Protein AF-X1N0P7-F1 (afdb_monomer_lite)

Structure (mmCIF, N/CA/C/O backbone):
data_AF-X1N0P7-F1
#
_entry.id   AF-X1N0P7-F1
#
loop_
_atom_site.group_PDB
_atom_site.id
_atom_site.type_symbol
_atom_site.label_atom_id
_atom_site.label_alt_id
_atom_site.label_comp_id
_atom_site.label_asym_id
_atom_site.label_entity_id
_atom_site.label_seq_id
_atom_site.pdbx_PDB_ins_code
_atom_site.Cartn_x
_atom_site.Cartn_y
_atom_site.Cartn_z
_atom_site.occupancy
_atom_site.B_iso_or_equiv
_atom_site.auth_seq_id
_atom_site.auth_comp_id
_atom_site.auth_asym_id
_atom_site.auth_atom_id
_atom_site.pdbx_PDB_model_num
ATOM 1 N N . MET A 1 1 ? 19.538 10.844 -21.744 1.00 64.75 1 MET A N 1
ATOM 2 C CA . MET A 1 1 ? 18.570 10.110 -20.886 1.00 64.75 1 MET A CA 1
ATOM 3 C C . MET A 1 1 ? 17.955 8.938 -21.643 1.00 64.75 1 MET A C 1
ATOM 5 O O . MET A 1 1 ? 18.101 7.815 -21.186 1.00 64.75 1 MET A O 1
ATOM 9 N N . ILE A 1 2 ? 17.375 9.181 -22.823 1.00 74.88 2 ILE A N 1
ATOM 10 C CA . ILE A 1 2 ? 16.793 8.147 -23.698 1.00 74.88 2 ILE A CA 1
ATOM 11 C C . ILE A 1 2 ? 17.820 7.072 -24.107 1.00 74.88 2 ILE A C 1
ATOM 13 O O . ILE A 1 2 ? 17.529 5.884 -24.016 1.00 74.88 2 ILE A O 1
ATOM 17 N N . GLU A 1 3 ? 19.061 7.457 -24.424 1.00 84.56 3 GLU A N 1
ATOM 18 C CA . GLU A 1 3 ? 20.134 6.499 -24.760 1.00 84.56 3 GLU A CA 1
ATOM 19 C C . GLU A 1 3 ? 20.413 5.460 -23.659 1.00 84.56 3 GLU A C 1
ATOM 21 O O . GLU A 1 3 ? 20.729 4.312 -23.956 1.00 84.56 3 GLU A O 1
ATOM 26 N N . LYS A 1 4 ? 20.243 5.822 -22.377 1.00 84.81 4 LYS A N 1
ATOM 27 C C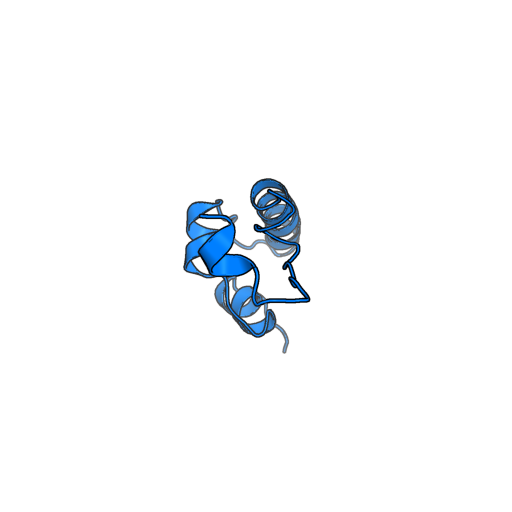A . LYS A 1 4 ? 20.508 4.911 -21.247 1.00 84.81 4 LYS A CA 1
ATOM 28 C C . LYS A 1 4 ? 19.460 3.802 -21.106 1.00 84.81 4 LYS A C 1
ATOM 30 O O . LYS A 1 4 ? 19.760 2.766 -20.512 1.00 84.81 4 LYS A O 1
ATOM 35 N N . ILE A 1 5 ? 18.252 4.011 -21.630 1.00 91.75 5 ILE A N 1
ATOM 36 C CA . ILE A 1 5 ? 17.131 3.064 -21.527 1.00 91.75 5 ILE A CA 1
ATOM 37 C C . ILE A 1 5 ? 16.830 2.342 -22.846 1.00 91.75 5 ILE A C 1
ATOM 39 O O . ILE A 1 5 ? 16.130 1.336 -22.827 1.00 91.75 5 ILE A O 1
ATOM 43 N N . ALA A 1 6 ? 17.430 2.778 -23.960 1.00 91.12 6 ALA A N 1
ATOM 44 C CA . ALA A 1 6 ? 17.220 2.231 -25.305 1.00 91.12 6 ALA A CA 1
ATOM 45 C C . ALA A 1 6 ? 17.511 0.721 -25.447 1.00 91.12 6 ALA A C 1
ATOM 47 O O . ALA A 1 6 ? 17.019 0.083 -26.372 1.00 91.12 6 ALA A O 1
ATOM 48 N N . LYS A 1 7 ? 18.289 0.130 -24.528 1.00 94.94 7 LYS A N 1
ATOM 49 C CA . LYS A 1 7 ? 18.593 -1.312 -24.509 1.00 94.94 7 LYS A CA 1
ATOM 50 C C . LYS A 1 7 ? 17.445 -2.198 -24.004 1.00 94.94 7 LYS A C 1
ATOM 52 O O . LYS A 1 7 ? 17.495 -3.411 -24.198 1.00 94.94 7 LYS A O 1
ATOM 57 N N . TYR A 1 8 ? 16.444 -1.634 -23.328 1.00 94.50 8 TYR A N 1
ATOM 58 C CA . TYR A 1 8 ? 15.323 -2.396 -22.777 1.00 94.50 8 TYR A CA 1
ATOM 59 C C . TYR A 1 8 ? 14.154 -2.425 -23.765 1.00 94.50 8 TYR A C 1
ATOM 61 O O . TYR A 1 8 ? 13.712 -1.387 -24.244 1.00 94.50 8 TYR A O 1
ATOM 69 N N . LYS A 1 9 ? 13.636 -3.625 -24.053 1.00 95.50 9 LYS A N 1
ATOM 70 C CA . LYS A 1 9 ? 12.502 -3.824 -24.978 1.00 95.50 9 LYS A CA 1
ATOM 71 C C . LYS A 1 9 ? 11.134 -3.725 -24.305 1.00 95.50 9 LYS A C 1
ATOM 73 O O . LYS A 1 9 ? 10.132 -3.516 -24.980 1.00 95.50 9 LYS A O 1
ATOM 78 N N . HIS A 1 10 ? 11.095 -3.904 -22.989 1.00 95.50 10 HIS A N 1
ATOM 79 C CA . HIS A 1 10 ? 9.868 -3.935 -22.209 1.00 95.50 10 HIS A CA 1
ATOM 80 C C . HIS A 1 10 ? 10.037 -3.100 -20.949 1.00 95.50 10 HIS A C 1
ATOM 82 O O . HIS A 1 10 ? 11.120 -3.057 -20.363 1.00 95.50 10 HIS A O 1
ATOM 88 N N . VAL A 1 11 ? 8.942 -2.472 -20.534 1.00 93.38 11 VAL A N 1
ATOM 89 C CA . VAL A 1 11 ? 8.821 -1.787 -19.252 1.00 93.38 11 VAL A CA 1
ATOM 90 C C . VAL A 1 11 ? 7.596 -2.359 -18.561 1.00 93.38 11 VAL A C 1
ATOM 92 O O . VAL A 1 11 ? 6.533 -2.456 -19.172 1.00 93.38 11 VAL A O 1
ATOM 95 N N . ILE A 1 12 ? 7.765 -2.766 -17.310 1.00 95.44 12 ILE A N 1
ATOM 96 C CA . ILE A 1 12 ? 6.683 -3.264 -16.466 1.00 95.44 12 ILE A CA 1
ATOM 97 C C . ILE A 1 12 ? 6.447 -2.202 -15.404 1.00 95.44 12 ILE A C 1
ATOM 99 O O . ILE A 1 12 ? 7.391 -1.768 -14.744 1.00 95.44 12 ILE A O 1
ATOM 103 N N . TRP A 1 13 ? 5.196 -1.784 -15.271 1.00 96.19 13 TRP A N 1
ATOM 104 C CA . TRP A 1 13 ? 4.775 -0.801 -14.288 1.00 96.19 13 TRP A CA 1
ATOM 105 C C . TRP A 1 13 ? 3.900 -1.479 -13.248 1.00 96.19 13 TRP A C 1
ATOM 107 O O . TRP A 1 13 ? 3.045 -2.295 -13.593 1.00 96.19 13 TRP A O 1
ATOM 117 N N . ASP A 1 14 ? 4.116 -1.119 -11.989 1.00 93.69 14 ASP A N 1
ATOM 118 C CA . ASP A 1 14 ? 3.141 -1.390 -10.943 1.00 93.69 14 ASP A CA 1
ATOM 119 C C . ASP A 1 14 ? 1.949 -0.425 -11.073 1.00 93.69 14 ASP A C 1
ATOM 121 O O . ASP A 1 14 ? 2.020 0.595 -11.763 1.00 93.69 14 ASP A O 1
ATOM 125 N N . TRP A 1 15 ? 0.840 -0.737 -10.418 1.00 94.31 15 TRP A N 1
ATOM 126 C CA . TRP A 1 15 ? -0.360 0.091 -10.434 1.00 94.31 15 TRP A CA 1
ATOM 127 C C . TRP A 1 15 ? -0.318 1.139 -9.323 1.00 94.31 15 TRP A C 1
ATOM 129 O O . TRP A 1 15 ? -0.199 2.338 -9.601 1.00 94.31 15 TRP A O 1
ATOM 139 N N . ASN A 1 16 ? -0.416 0.678 -8.073 1.00 90.31 16 ASN A N 1
ATOM 140 C CA . ASN A 1 16 ? -0.590 1.519 -6.891 1.00 90.31 16 ASN A CA 1
ATOM 141 C C . ASN A 1 16 ? 0.676 2.345 -6.634 1.00 90.31 16 ASN A C 1
ATOM 143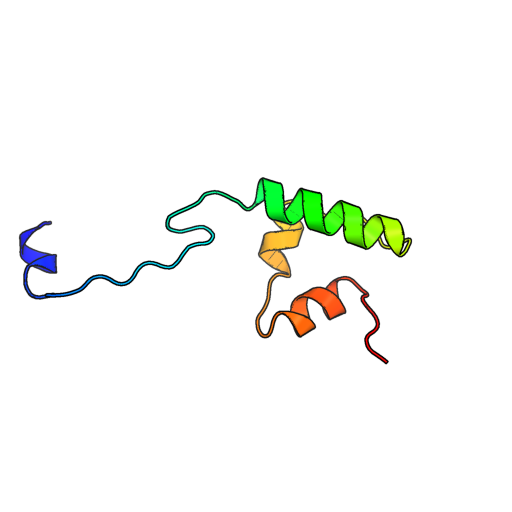 O O . ASN A 1 16 ? 1.787 1.824 -6.604 1.00 90.31 16 ASN A O 1
ATOM 147 N N . GLY A 1 17 ? 0.529 3.660 -6.490 1.00 87.56 17 GLY A N 1
ATOM 148 C CA . GLY A 1 17 ? 1.650 4.582 -6.295 1.00 87.56 17 GLY A CA 1
ATOM 149 C C . GLY A 1 17 ? 2.611 4.735 -7.485 1.00 87.56 17 GLY A C 1
ATOM 150 O O . GLY A 1 17 ? 3.535 5.539 -7.388 1.00 87.56 17 GLY A O 1
ATOM 151 N N . THR A 1 18 ? 2.399 4.016 -8.597 1.00 93.94 18 THR A N 1
ATOM 152 C CA . THR A 1 18 ? 3.231 4.096 -9.813 1.00 93.94 18 THR A CA 1
ATOM 153 C C . THR A 1 18 ? 2.453 4.696 -10.983 1.00 93.94 18 THR A C 1
ATOM 155 O O . THR A 1 18 ? 2.778 5.791 -11.435 1.00 93.94 18 THR A O 1
ATOM 158 N N . LEU A 1 19 ? 1.401 4.021 -11.458 1.00 96.31 19 LEU A N 1
ATOM 159 C CA . LEU A 1 19 ? 0.506 4.564 -12.488 1.00 96.31 19 LEU A CA 1
ATOM 160 C C . LEU A 1 19 ? -0.640 5.380 -11.883 1.00 96.31 19 LEU A C 1
ATOM 162 O O . LEU A 1 19 ? -1.186 6.262 -12.545 1.00 96.31 19 LEU A O 1
ATOM 166 N N . ILE A 1 20 ? -1.019 5.078 -10.639 1.00 95.75 20 ILE A N 1
ATOM 167 C CA . ILE A 1 20 ? -2.182 5.667 -9.974 1.00 95.75 20 ILE A CA 1
ATOM 168 C C . ILE A 1 20 ? -1.776 6.215 -8.605 1.00 95.75 20 ILE A C 1
ATOM 170 O O . ILE A 1 20 ? -1.181 5.510 -7.796 1.00 95.75 20 ILE A O 1
ATOM 174 N N . ASN A 1 21 ? -2.142 7.468 -8.324 1.00 94.38 21 ASN A N 1
ATOM 175 C CA . ASN A 1 21 ? -1.987 8.072 -6.999 1.00 94.38 21 ASN A CA 1
ATOM 176 C C . ASN A 1 21 ? -3.245 7.837 -6.146 1.00 94.38 21 ASN A C 1
ATOM 178 O O . ASN A 1 21 ? -4.178 8.643 -6.143 1.00 94.38 21 ASN A O 1
ATOM 182 N N . ASP A 1 22 ? -3.276 6.713 -5.441 1.00 95.12 22 ASP A N 1
ATOM 183 C CA . ASP A 1 22 ? -4.472 6.157 -4.804 1.00 95.12 22 ASP A CA 1
ATOM 184 C C . ASP A 1 22 ? -4.387 6.037 -3.276 1.00 95.12 22 ASP A C 1
ATOM 186 O O . ASP A 1 22 ? -5.340 5.585 -2.642 1.00 95.12 22 ASP A O 1
ATOM 190 N N . VAL A 1 23 ? -3.292 6.490 -2.655 1.00 95.12 23 VAL A N 1
ATOM 191 C CA . VAL A 1 23 ? -3.081 6.375 -1.198 1.00 95.12 23 VAL A CA 1
ATOM 192 C C . VAL A 1 23 ? -4.252 6.953 -0.398 1.00 95.12 23 VAL A C 1
ATOM 194 O O . VAL A 1 23 ? -4.678 6.366 0.595 1.00 95.12 23 VAL A O 1
ATOM 197 N N . TRP A 1 24 ? -4.804 8.087 -0.836 1.00 95.75 24 TRP 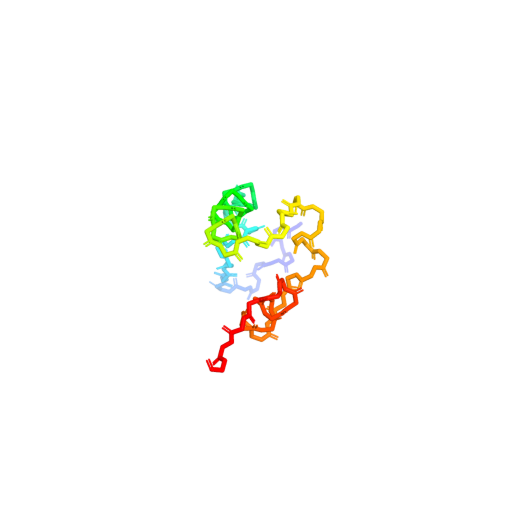A N 1
ATOM 198 C CA . TRP A 1 24 ? -5.947 8.721 -0.174 1.00 95.75 24 TRP A CA 1
ATOM 199 C C . TRP A 1 24 ? -7.186 7.811 -0.157 1.00 95.75 24 TRP A C 1
ATOM 201 O O . TRP A 1 24 ? -7.903 7.766 0.844 1.00 95.75 24 TRP A O 1
ATOM 211 N N . LEU A 1 25 ? -7.416 7.061 -1.239 1.00 96.44 25 LEU A N 1
ATOM 212 C CA . LEU A 1 25 ? -8.568 6.178 -1.392 1.00 96.44 25 LEU A CA 1
ATOM 213 C C . LEU A 1 25 ? -8.400 4.927 -0.533 1.00 96.44 25 LEU A C 1
ATOM 215 O O . LEU A 1 25 ? -9.339 4.518 0.148 1.00 96.44 25 LEU A O 1
ATOM 219 N N . VAL A 1 26 ? -7.195 4.352 -0.515 1.00 95.62 26 VAL A N 1
ATOM 220 C CA . VAL A 1 26 ? -6.880 3.193 0.331 1.00 95.62 26 VAL A CA 1
ATOM 221 C C . VAL A 1 26 ? -7.088 3.532 1.808 1.00 95.62 26 VAL A C 1
ATOM 223 O O . VAL A 1 26 ? -7.736 2.769 2.524 1.00 95.62 26 VAL A O 1
ATOM 226 N N . VAL A 1 27 ? -6.622 4.701 2.258 1.00 97.75 27 VAL A N 1
ATOM 227 C CA . VAL A 1 27 ? -6.811 5.166 3.642 1.00 97.75 27 VAL A CA 1
ATOM 228 C C . VAL A 1 27 ? -8.293 5.373 3.975 1.00 97.75 27 VAL A C 1
ATOM 230 O O . VAL A 1 27 ? -8.738 4.952 5.044 1.00 97.75 27 VAL A O 1
ATOM 233 N N . ASP A 1 28 ? -9.087 5.966 3.077 1.00 98.50 28 ASP A N 1
ATOM 234 C CA . ASP A 1 28 ? -10.534 6.135 3.288 1.00 98.50 28 ASP A CA 1
ATOM 235 C C . ASP A 1 28 ? -1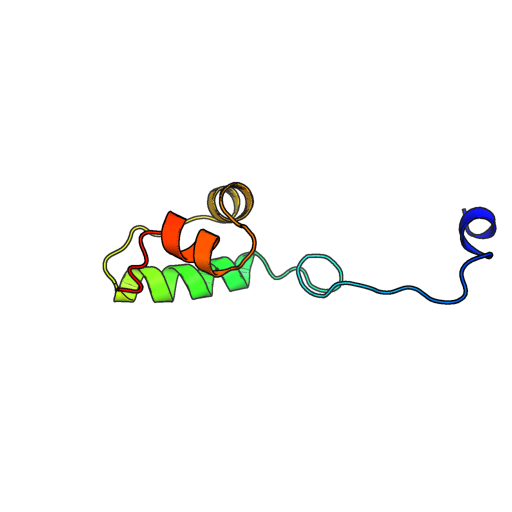1.259 4.784 3.418 1.00 98.50 28 ASP A C 1
ATOM 237 O O . ASP A 1 28 ? -12.028 4.563 4.361 1.00 98.50 28 ASP A O 1
ATOM 241 N N . ILE A 1 29 ? -10.970 3.843 2.515 1.00 97.94 29 ILE A N 1
ATOM 242 C CA . ILE A 1 29 ? -11.524 2.484 2.562 1.00 97.94 29 ILE A CA 1
ATOM 243 C C . ILE A 1 29 ? -11.124 1.793 3.867 1.00 97.94 29 ILE A C 1
ATOM 245 O O . ILE A 1 29 ? -11.984 1.235 4.557 1.00 97.94 29 ILE A O 1
ATOM 249 N N . MET A 1 30 ? -9.849 1.873 4.250 1.00 98.00 30 MET A N 1
ATOM 250 C CA . MET A 1 30 ? -9.357 1.233 5.463 1.00 98.00 30 MET A CA 1
ATOM 251 C C . MET A 1 30 ? -10.028 1.802 6.710 1.00 98.00 30 MET A C 1
ATOM 253 O O . MET A 1 30 ? -10.515 1.052 7.551 1.00 98.00 30 MET A O 1
ATOM 257 N N . ASN A 1 31 ? -10.166 3.123 6.797 1.00 98.62 31 ASN A N 1
ATOM 258 C CA . ASN A 1 31 ? -10.842 3.780 7.911 1.00 98.62 31 ASN A CA 1
ATOM 259 C C . ASN A 1 31 ? -12.321 3.399 8.026 1.00 98.62 31 ASN A C 1
ATOM 261 O O . ASN A 1 31 ? -12.854 3.329 9.138 1.00 98.62 31 ASN A O 1
ATOM 265 N N . LYS A 1 32 ? -12.997 3.097 6.910 1.00 98.69 32 LYS A N 1
ATOM 266 C CA . LYS A 1 32 ? -14.349 2.512 6.936 1.00 98.69 32 LYS A CA 1
ATOM 267 C C . LYS A 1 32 ? -14.332 1.087 7.492 1.00 98.69 32 LYS A C 1
ATOM 269 O O . LYS A 1 32 ? -15.231 0.732 8.253 1.00 98.69 32 LYS A O 1
ATOM 274 N N . MET A 1 33 ? -13.335 0.274 7.145 1.00 98.06 33 MET A N 1
ATOM 275 C CA . MET A 1 33 ? -13.193 -1.099 7.650 1.00 98.06 33 MET A CA 1
ATOM 276 C C . MET A 1 33 ? -12.828 -1.153 9.139 1.00 98.06 33 MET A C 1
ATOM 278 O O . MET A 1 33 ? -13.411 -1.963 9.863 1.00 98.06 33 MET A O 1
ATOM 282 N N . LEU A 1 34 ? -11.923 -0.279 9.586 1.00 98.25 34 LEU A N 1
ATOM 283 C CA . LEU A 1 34 ? -11.495 -0.112 10.979 1.00 98.25 34 LEU A CA 1
ATOM 284 C C . LEU A 1 34 ? -12.664 0.339 11.855 1.00 98.25 34 LEU A C 1
ATOM 286 O O . LEU A 1 34 ? -12.968 -0.294 12.866 1.00 98.25 34 LEU A O 1
ATOM 290 N N . LYS A 1 35 ? -13.420 1.349 11.398 1.00 98.38 35 LYS A N 1
ATOM 291 C CA . LYS A 1 35 ? -14.617 1.836 12.098 1.00 98.38 35 LYS A CA 1
ATOM 292 C C . LYS A 1 35 ? -15.640 0.725 12.345 1.00 98.38 35 LYS A C 1
ATOM 294 O O . LYS A 1 35 ? -16.200 0.659 13.431 1.00 98.38 35 LYS A O 1
ATOM 299 N N . LYS A 1 36 ? -15.877 -0.162 11.368 1.00 97.88 36 LYS A N 1
ATOM 300 C CA . LYS A 1 36 ? -16.811 -1.298 11.524 1.00 97.88 36 LYS A CA 1
ATOM 301 C C . LYS A 1 36 ? -16.393 -2.291 12.618 1.00 97.88 36 LYS A C 1
ATOM 303 O O . LYS A 1 36 ? -17.231 -3.063 13.063 1.00 97.88 36 LYS A O 1
ATOM 308 N N . ARG A 1 37 ? -15.120 -2.285 13.021 1.00 96.69 37 ARG A N 1
ATOM 309 C CA . ARG A 1 37 ? -14.525 -3.181 14.024 1.00 96.69 37 ARG A CA 1
ATOM 310 C C . ARG A 1 37 ? -14.183 -2.468 15.334 1.00 96.69 37 ARG A C 1
ATOM 312 O O . ARG A 1 37 ? -13.539 -3.062 16.184 1.00 96.69 37 ARG A O 1
ATOM 319 N N . ASN A 1 38 ? -14.596 -1.207 15.493 1.00 97.56 38 ASN A N 1
ATOM 320 C CA . ASN A 1 38 ?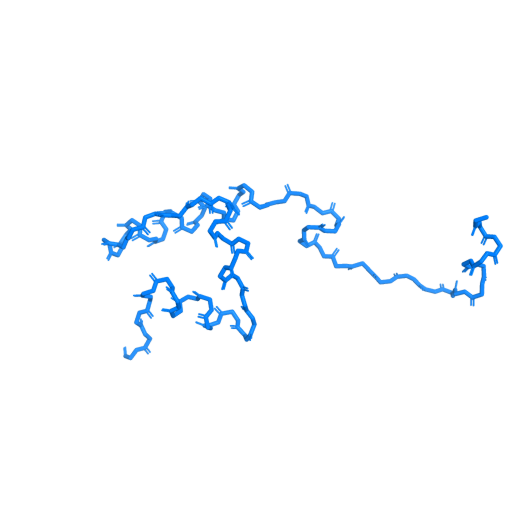 -14.201 -0.347 16.616 1.00 97.56 38 ASN A CA 1
ATOM 321 C C . ASN A 1 38 ? -12.673 -0.210 16.781 1.00 97.56 38 ASN A C 1
ATOM 323 O O . ASN A 1 38 ? -12.185 -0.018 17.890 1.00 97.56 38 ASN A O 1
ATOM 327 N N . LEU A 1 39 ? -11.923 -0.290 15.677 1.00 97.94 39 LEU A N 1
ATOM 328 C CA . LEU A 1 39 ? -10.475 -0.086 15.661 1.00 97.94 39 LEU A CA 1
ATOM 329 C C . LEU A 1 39 ? -10.131 1.388 15.368 1.00 97.94 39 LEU A C 1
ATOM 331 O O . LEU A 1 39 ? -10.912 2.069 14.685 1.00 97.94 39 LEU A O 1
ATOM 335 N N . PRO A 1 40 ? -8.980 1.896 15.856 1.00 97.94 40 PRO A N 1
ATOM 336 C CA . PRO A 1 40 ? -8.528 3.257 15.576 1.00 97.94 40 PRO A CA 1
ATOM 337 C C . PRO A 1 40 ? -8.385 3.506 14.075 1.00 97.94 40 PRO A C 1
ATOM 339 O O . PRO A 1 40 ? -7.977 2.620 13.329 1.00 97.94 40 PRO A O 1
ATOM 342 N N . LYS A 1 41 ? -8.726 4.717 13.632 1.00 98.31 41 LYS A N 1
ATOM 343 C CA . LYS A 1 41 ? -8.458 5.168 12.261 1.00 98.31 41 LYS A CA 1
ATOM 344 C C . LYS A 1 41 ? -6.980 5.506 12.092 1.00 98.31 41 LYS A C 1
ATOM 346 O O . LYS A 1 41 ? -6.338 5.874 13.068 1.00 98.31 41 LYS A O 1
ATOM 351 N N . ILE A 1 42 ? -6.515 5.466 10.849 1.00 98.44 42 ILE A N 1
ATOM 352 C CA . ILE A 1 42 ? -5.164 5.858 10.455 1.00 98.44 42 ILE A CA 1
ATOM 353 C C . ILE A 1 42 ? -5.171 7.022 9.465 1.00 98.44 42 ILE A C 1
ATOM 355 O O . ILE A 1 42 ? -6.150 7.236 8.738 1.00 98.44 42 ILE A O 1
ATOM 359 N N . ASP A 1 43 ? -4.060 7.739 9.381 1.00 98.38 43 ASP A N 1
ATOM 360 C CA . ASP A 1 43 ? -3.782 8.677 8.299 1.00 98.38 43 ASP A CA 1
ATOM 361 C C . ASP A 1 43 ? -2.862 8.080 7.210 1.00 98.38 43 ASP A C 1
ATOM 363 O O . ASP A 1 43 ? -2.460 6.914 7.234 1.00 98.38 43 ASP A O 1
ATOM 367 N N . SER A 1 44 ? -2.550 8.886 6.189 1.00 96.94 44 SER A N 1
ATOM 368 C CA . SER A 1 44 ? -1.684 8.445 5.086 1.00 96.94 44 SER A CA 1
ATOM 369 C C . SER A 1 44 ? -0.219 8.243 5.479 1.00 96.94 44 SER A C 1
ATOM 371 O O . SER A 1 44 ? 0.496 7.514 4.788 1.00 96.94 44 SER A O 1
ATOM 373 N N . LYS A 1 45 ? 0.254 8.911 6.536 1.00 97.62 45 LYS A N 1
ATOM 374 C CA . LYS A 1 45 ? 1.615 8.756 7.049 1.00 97.62 45 LYS A CA 1
ATOM 375 C C . LYS A 1 45 ? 1.724 7.406 7.748 1.00 97.62 45 LYS A C 1
ATOM 377 O O . LYS A 1 45 ? 2.562 6.608 7.343 1.00 97.62 45 LYS A O 1
ATOM 382 N N . GLU A 1 46 ? 0.819 7.124 8.677 1.00 97.69 46 GLU A N 1
ATOM 383 C CA . GLU A 1 46 ? 0.746 5.841 9.377 1.00 97.69 46 GLU A CA 1
ATOM 384 C C . GLU A 1 46 ? 0.576 4.687 8.386 1.00 97.69 46 GLU A C 1
ATOM 386 O O . GLU A 1 46 ? 1.320 3.713 8.457 1.00 97.69 46 GLU A O 1
ATOM 391 N N . TYR A 1 47 ? -0.320 4.825 7.396 1.00 96.94 47 TYR A N 1
ATOM 392 C CA . TYR A 1 47 ? -0.480 3.845 6.316 1.00 96.94 47 TYR A CA 1
ATOM 393 C C . TYR A 1 47 ? 0.857 3.482 5.658 1.00 96.94 47 TYR A C 1
ATOM 395 O O . TYR A 1 47 ? 1.178 2.302 5.552 1.00 96.94 47 TYR A O 1
ATOM 403 N N . ARG A 1 48 ? 1.652 4.480 5.247 1.00 95.00 48 ARG A N 1
ATOM 404 C CA . ARG A 1 48 ? 2.949 4.255 4.589 1.00 95.00 48 ARG A CA 1
ATOM 405 C C . ARG A 1 48 ? 3.987 3.618 5.512 1.00 95.00 48 ARG A C 1
ATOM 407 O O . ARG A 1 48 ? 4.835 2.883 5.022 1.00 95.00 48 ARG A O 1
ATOM 414 N N . GLU A 1 49 ? 3.935 3.902 6.809 1.00 96.94 49 GLU A N 1
ATOM 415 C CA . GLU A 1 49 ? 4.878 3.360 7.795 1.00 96.94 49 GLU A CA 1
ATOM 416 C C . GLU A 1 49 ? 4.610 1.884 8.113 1.00 96.94 49 GLU A C 1
ATOM 418 O O . GLU A 1 49 ? 5.550 1.119 8.330 1.00 96.94 49 GLU A O 1
ATOM 423 N N . ILE A 1 50 ? 3.340 1.469 8.134 1.00 96.62 50 ILE A N 1
ATOM 424 C CA . ILE A 1 50 ? 2.962 0.114 8.563 1.00 96.62 50 ILE A CA 1
ATOM 425 C C . ILE A 1 50 ? 2.652 -0.844 7.407 1.00 96.62 50 ILE A C 1
ATOM 427 O O . ILE A 1 50 ? 2.640 -2.059 7.642 1.00 96.62 50 ILE A O 1
ATOM 431 N N . PHE A 1 51 ? 2.375 -0.328 6.200 1.00 95.06 51 PHE A N 1
ATOM 432 C CA . PHE A 1 51 ? 2.058 -1.137 5.021 1.00 95.06 51 PHE A CA 1
ATOM 433 C C . PHE A 1 51 ? 3.158 -2.165 4.752 1.00 95.06 51 PHE A C 1
ATOM 435 O O . PHE A 1 51 ? 4.348 -1.863 4.811 1.00 95.06 51 PHE A O 1
ATOM 442 N N . ASP A 1 52 ? 2.748 -3.408 4.516 1.00 94.94 52 ASP A N 1
ATOM 443 C CA . ASP A 1 52 ? 3.662 -4.543 4.495 1.00 94.94 52 ASP A CA 1
ATOM 444 C C . ASP A 1 52 ? 3.081 -5.708 3.698 1.00 94.94 52 ASP A C 1
ATOM 446 O O . ASP A 1 52 ? 1.860 -5.861 3.582 1.00 94.94 52 ASP A O 1
ATOM 450 N N . PHE A 1 53 ? 3.977 -6.558 3.201 1.00 94.38 53 PHE A N 1
ATOM 451 C CA . PHE A 1 53 ? 3.642 -7.784 2.498 1.00 94.38 53 PHE A CA 1
ATOM 452 C C . PHE A 1 53 ? 4.063 -9.034 3.302 1.00 94.38 53 PHE A C 1
ATOM 454 O O . PHE A 1 53 ? 5.118 -9.063 3.944 1.00 94.38 53 PHE A O 1
ATOM 461 N N . PRO A 1 54 ? 3.276 -10.125 3.256 1.00 95.31 54 PRO A N 1
ATOM 462 C CA . PRO A 1 54 ? 1.954 -10.223 2.637 1.00 95.31 54 PRO A CA 1
ATOM 463 C C . PRO A 1 54 ? 0.947 -9.291 3.319 1.00 95.31 54 PRO A C 1
ATOM 465 O O . PRO A 1 54 ? 1.098 -8.969 4.495 1.00 95.31 54 PRO A O 1
ATOM 468 N N . VAL A 1 55 ? -0.087 -8.878 2.581 1.00 94.25 55 VAL A N 1
ATOM 469 C CA . VAL A 1 55 ? -1.060 -7.870 3.044 1.00 94.25 55 VAL A CA 1
ATOM 470 C C . VAL A 1 55 ? -1.721 -8.239 4.381 1.00 94.25 55 VAL A C 1
ATOM 472 O O . VAL A 1 55 ? -2.148 -7.372 5.136 1.00 94.25 55 VAL A O 1
ATOM 475 N N . THR A 1 56 ? -1.758 -9.528 4.726 1.00 95.38 56 THR A N 1
ATOM 476 C CA . THR A 1 56 ? -2.218 -10.017 6.031 1.00 95.38 56 THR A CA 1
ATOM 477 C C . THR A 1 56 ? -1.429 -9.421 7.196 1.00 95.38 56 THR A C 1
ATOM 479 O O . THR A 1 56 ? -2.040 -9.038 8.188 1.00 95.38 56 THR A O 1
ATOM 482 N N . LYS A 1 57 ? -0.106 -9.235 7.068 1.00 96.50 57 LYS A N 1
ATOM 483 C CA . LYS A 1 57 ? 0.718 -8.582 8.099 1.00 96.50 57 LYS A CA 1
ATOM 484 C C . LYS A 1 57 ? 0.290 -7.140 8.343 1.00 96.50 57 LYS A C 1
ATOM 486 O O . LYS A 1 57 ? 0.242 -6.709 9.490 1.00 96.50 57 LYS A O 1
ATOM 491 N N . TYR A 1 58 ? -0.031 -6.406 7.280 1.00 97.00 58 TYR A N 1
ATOM 492 C CA . TYR A 1 58 ? -0.539 -5.041 7.381 1.00 97.00 58 TYR A CA 1
ATOM 493 C C . TYR A 1 58 ? -1.858 -4.988 8.168 1.00 97.00 58 TYR A C 1
ATOM 495 O O . TYR A 1 58 ? -1.976 -4.217 9.119 1.00 97.00 58 TYR A O 1
ATOM 503 N N . TYR A 1 59 ? -2.812 -5.865 7.847 1.00 96.81 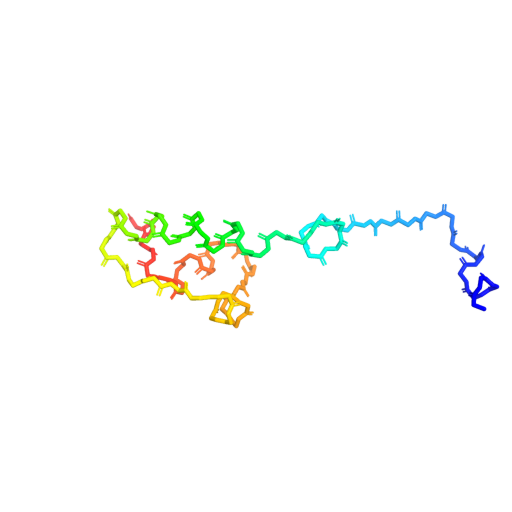59 TYR A N 1
ATOM 504 C CA . TYR A 1 59 ? -4.064 -5.960 8.601 1.00 96.81 59 TYR A CA 1
ATOM 505 C C . TYR A 1 59 ? -3.838 -6.357 10.068 1.00 96.81 59 TYR A C 1
ATOM 507 O O . TYR A 1 59 ? -4.451 -5.770 10.957 1.00 96.81 59 TYR A O 1
ATOM 515 N N . SER A 1 60 ? -2.929 -7.292 10.352 1.00 96.31 60 SER A N 1
ATOM 516 C CA . SER A 1 60 ? -2.599 -7.667 11.732 1.00 96.31 60 SER A CA 1
ATOM 517 C C . SER A 1 60 ? -1.989 -6.506 12.525 1.00 96.31 60 SER A C 1
ATOM 519 O O . SER A 1 60 ? -2.375 -6.299 13.672 1.00 96.31 60 SER A O 1
ATOM 521 N N . LYS A 1 61 ? -1.107 -5.690 11.923 1.00 96.69 61 LYS A N 1
ATOM 522 C CA . LYS A 1 61 ? -0.565 -4.467 12.560 1.00 96.69 61 LYS A CA 1
ATOM 523 C C . LYS A 1 61 ? -1.656 -3.446 12.898 1.00 96.69 61 LYS A C 1
ATOM 525 O O . LYS A 1 61 ? -1.509 -2.691 13.851 1.00 96.69 61 LYS A O 1
ATOM 530 N N . LEU A 1 62 ? -2.748 -3.444 12.137 1.00 97.31 62 LEU A N 1
ATOM 531 C CA . LEU A 1 62 ? -3.930 -2.618 12.378 1.00 97.31 62 LEU A CA 1
ATOM 532 C C . LEU A 1 62 ? -4.891 -3.188 13.434 1.00 97.31 62 LEU A C 1
ATOM 534 O O . LEU A 1 62 ? -5.907 -2.562 13.730 1.00 97.31 62 LEU A O 1
ATOM 538 N N . GLY A 1 63 ? -4.595 -4.365 13.989 1.00 96.75 63 GLY A N 1
ATOM 539 C CA . GLY A 1 63 ? -5.431 -5.025 14.990 1.00 96.75 63 GLY A CA 1
ATOM 540 C C . GLY A 1 63 ? -6.559 -5.876 14.406 1.00 96.75 63 GLY A C 1
ATOM 541 O O . GLY A 1 63 ? -7.505 -6.193 15.123 1.00 96.75 63 GLY A O 1
ATOM 542 N N . PHE A 1 64 ? -6.499 -6.247 13.121 1.00 96.75 64 PHE A N 1
ATOM 543 C CA . PHE A 1 64 ? -7.414 -7.253 12.582 1.00 96.75 64 PHE A CA 1
ATOM 544 C C . PHE A 1 64 ? -7.054 -8.626 13.146 1.00 96.75 64 PHE A C 1
ATOM 546 O O . PHE A 1 64 ? -5.918 -9.088 13.008 1.00 96.75 64 PHE A O 1
ATOM 553 N N . ASP A 1 65 ? -8.056 -9.274 13.726 1.00 93.56 65 ASP A N 1
ATOM 554 C CA . ASP A 1 65 ? -7.993 -10.663 14.153 1.00 93.56 65 ASP A CA 1
ATOM 555 C C . ASP A 1 65 ? -8.486 -11.577 13.022 1.00 93.56 65 ASP A C 1
ATOM 557 O O . ASP A 1 65 ? -9.514 -11.307 12.393 1.00 93.56 65 ASP A O 1
ATOM 561 N N . PHE A 1 66 ? -7.709 -12.618 12.740 1.00 88.62 66 PHE A N 1
ATOM 562 C CA . PHE A 1 66 ? -7.979 -13.624 11.710 1.00 88.62 66 PHE A CA 1
ATOM 563 C C . PHE A 1 66 ? -8.152 -15.031 12.304 1.00 88.62 66 PHE A C 1
ATOM 565 O O . PHE A 1 66 ? -8.174 -15.996 11.537 1.00 88.62 66 PHE A O 1
ATOM 572 N N . SER A 1 67 ? -8.198 -15.147 13.637 1.00 86.56 67 SER A N 1
ATOM 573 C CA . SER A 1 67 ? -8.478 -16.405 14.336 1.00 86.56 67 SER A CA 1
ATOM 574 C C . SER A 1 67 ? -9.948 -16.817 14.286 1.00 86.56 67 SER A C 1
ATOM 576 O O . SER A 1 67 ? -10.818 -15.962 13.991 1.00 86.56 67 SER A O 1
#

Secondary structure (DSSP, 8-state):
-HHHHTT-S-----TBTTTB--HHHHHHHHHHHHHTTTPPP--HHHHHHH--SSHHHHHHHTT----

Sequence (67 aa):
MIEKIAKYKHVIWDWNGTLINDVWLVVDIMNKMLKKRNLPKIDSKEYREIFDFPVTKYYSKLGFDFS

pLDDT: mean 94.61, std 5.43, range [64.75, 98.69]

InterPro domains:
  IPR023198 Phosphoglycolate phosphatase-like, domain 2 [G3DSA:1.10.150.240] (6-66)
  IPR036412 HAD-like superfamily [SSF56784] (4-62)
  IPR041492 Haloacid dehalogenase-like hydrolase [PF13419] (11-63)

Radius of gyration: 16.89 Å; chains: 1; bounding box: 37×26×42 Å

Organism: NCBI:txid412755

Foldseek 3Di:
DCVVCVPDPDDDFDDDPTVDPCLQVVLVVVQVVCVVVVFDRDDSVVCVVQCDPPNVSSVVVSVDDPD